Protein AF-A0AAD6UYL6-F1 (afdb_monomer)

Sequence (173 aa):
MVNTNGANGHDNGTKPPDDILRKTLWEFARREYSAEMPRTLTNLNKKFEVPMVKRPPPLAVATAHVANKVTEDLTRRHGPLTIQKQLERQENPVLLPRDMVRALQTAIDPEGAATRFPGCKRPVKVRGQLTAKGIMEEVHCDGHEKLGRKALRMGLAGIDIYSFRDHPGKVYT

Organism: NCBI:txid153505

pLDDT: mean 75.65, std 17.55, range [41.56, 96.56]

Mean predicted aligned error: 14.61 Å

Foldseek 3Di:
DDPPPPDPPDDPDDDDPLVVVLVVLLVVQLVPPPDPDPPVNVVNCVVSVRAHQVDFPDLVVVLVLLLVLCVVPPQLQQQLVNSQVVQSPDPNRGRHDSVSSNVSSCVNCVVSVVCNPVPDDHPDPPDDDDDDPDPPDDDPPPPDDDDDDASDPPDPDGDDDDDDDDDDDDDDD

Secondary structure (DSSP, 8-state):
---TT---SS---SPPPHHHHHHHHHHHHHTT--S---HHHHHHHHHTT--BTTBPPPHHHHHHHHHHHHHH-TT----HHHHHHHHHHSSS-----HHHHHHHHHHH-HHHHHHTSTTPPPPP--PPP---SSTT-----SSS---SS-SSEETTEE---------------

Radius of gyration: 27.54 Å; Cα contacts (8 Å, |Δi|>4): 103; chains: 1; bounding box: 43×54×93 Å

Solvent-accessible surface area (backbone atoms only — not comparable to full-atom values): 11535 Å² total; per-residue (Å²): 136,79,79,85,80,75,70,68,96,62,90,81,70,79,84,71,58,70,68,62,48,42,52,52,51,49,53,46,55,72,67,66,73,80,61,92,72,53,75,66,56,57,51,50,35,61,77,62,68,46,71,34,54,94,56,50,70,59,66,70,60,50,46,52,57,51,48,54,56,54,65,71,38,83,79,47,75,71,48,42,68,53,50,44,55,52,37,55,67,42,96,77,51,51,43,59,44,57,67,58,43,40,54,50,46,44,72,76,40,59,62,39,57,56,62,64,38,93,86,50,80,67,80,79,78,82,74,74,83,87,77,77,95,48,100,81,64,86,76,80,89,53,100,62,92,84,83,70,102,54,91,42,71,67,78,95,50,65,60,88,72,85,82,84,75,91,73,83,69,88,80,83,127

Structure (mmCIF, N/CA/C/O backbone):
data_AF-A0AAD6UYL6-F1
#
_entry.id   AF-A0AAD6UYL6-F1
#
loop_
_atom_site.group_PDB
_atom_site.id
_atom_site.type_symbol
_atom_site.label_atom_id
_atom_site.label_alt_id
_atom_site.label_comp_id
_atom_site.label_asym_id
_atom_site.label_entity_id
_atom_site.label_seq_id
_atom_site.pdbx_PDB_ins_code
_atom_site.Cartn_x
_atom_site.Cartn_y
_atom_site.Cartn_z
_atom_site.occupancy
_atom_site.B_iso_or_equiv
_atom_site.auth_seq_id
_atom_site.auth_comp_id
_atom_site.auth_asym_id
_atom_site.auth_atom_id
_atom_site.pdbx_PDB_model_num
ATOM 1 N N . MET A 1 1 ? -5.234 -11.237 44.836 1.00 46.50 1 MET A N 1
ATOM 2 C CA . MET A 1 1 ? -6.494 -10.480 45.011 1.00 46.50 1 MET A CA 1
ATOM 3 C C . MET A 1 1 ? -7.112 -10.272 43.639 1.00 46.50 1 MET A C 1
ATOM 5 O O . MET A 1 1 ? -6.421 -9.783 42.757 1.00 46.50 1 MET A O 1
ATOM 9 N N . VAL A 1 2 ? -8.354 -10.716 43.436 1.00 48.97 2 VAL A N 1
ATOM 10 C CA . VAL A 1 2 ? -9.093 -10.551 42.172 1.00 48.97 2 VAL A CA 1
ATOM 11 C C . VAL A 1 2 ? -9.878 -9.243 42.263 1.00 48.97 2 VAL A C 1
ATOM 13 O O . VAL A 1 2 ? -10.531 -9.002 43.272 1.00 48.97 2 VAL A O 1
ATOM 16 N N . ASN A 1 3 ? -9.784 -8.383 41.249 1.00 44.84 3 ASN A N 1
ATOM 17 C CA . ASN A 1 3 ? -10.514 -7.116 41.199 1.00 44.84 3 ASN A CA 1
ATOM 18 C C . ASN A 1 3 ? -12.018 -7.381 40.996 1.00 44.84 3 ASN A C 1
ATOM 20 O O . ASN A 1 3 ? -12.473 -7.572 39.870 1.00 44.84 3 ASN A O 1
ATOM 24 N N . THR A 1 4 ? -12.776 -7.421 42.090 1.00 58.25 4 THR A N 1
ATOM 25 C CA . THR A 1 4 ? -14.219 -7.717 42.110 1.00 58.25 4 THR A CA 1
ATOM 26 C C . THR A 1 4 ? -15.088 -6.580 41.578 1.00 58.25 4 THR A C 1
ATOM 28 O O . THR A 1 4 ? -16.228 -6.824 41.199 1.00 58.25 4 THR A O 1
ATOM 31 N N . ASN A 1 5 ? -14.564 -5.355 41.501 1.00 57.28 5 ASN A N 1
ATOM 32 C CA . ASN A 1 5 ? -15.343 -4.181 41.097 1.00 57.28 5 ASN A CA 1
ATOM 33 C C . ASN A 1 5 ? -15.302 -3.921 39.585 1.00 57.28 5 ASN A C 1
ATOM 35 O O . ASN A 1 5 ? -15.974 -3.014 39.105 1.00 57.28 5 ASN A O 1
ATOM 39 N N . GLY A 1 6 ? -14.480 -4.659 38.829 1.00 52.72 6 GLY A N 1
ATOM 40 C CA . GLY A 1 6 ? -14.301 -4.443 37.387 1.00 52.72 6 GLY A CA 1
ATOM 41 C C . GLY A 1 6 ? -13.698 -3.079 37.015 1.00 52.72 6 GLY A C 1
ATOM 42 O O . GLY A 1 6 ? -13.557 -2.772 35.834 1.00 52.72 6 GLY A O 1
ATOM 43 N N . ALA A 1 7 ? -13.322 -2.264 38.002 1.00 50.38 7 ALA A N 1
ATOM 44 C CA . ALA A 1 7 ? -12.725 -0.957 37.801 1.00 50.38 7 ALA A CA 1
ATOM 45 C C . ALA A 1 7 ? -11.216 -1.128 37.604 1.00 50.38 7 ALA A C 1
ATOM 47 O O . ALA A 1 7 ? -10.472 -1.343 38.562 1.00 50.38 7 ALA A O 1
ATOM 48 N N . ASN A 1 8 ? -10.748 -1.068 36.357 1.00 57.72 8 ASN A N 1
ATOM 49 C CA . ASN A 1 8 ? -9.331 -0.818 36.103 1.00 57.72 8 ASN A CA 1
ATOM 50 C C . ASN A 1 8 ? -9.003 0.541 36.740 1.00 57.72 8 ASN A C 1
ATOM 52 O O . ASN A 1 8 ? -9.711 1.504 36.474 1.00 57.72 8 ASN A O 1
ATOM 56 N N . GLY A 1 9 ? -7.994 0.604 37.613 1.00 54.41 9 GLY A N 1
ATOM 57 C CA . GLY A 1 9 ? -7.721 1.726 38.530 1.00 54.41 9 GLY A CA 1
ATOM 58 C C . GLY A 1 9 ? -7.308 3.065 37.901 1.00 54.41 9 GLY A C 1
ATOM 59 O O . GLY A 1 9 ? -6.636 3.854 38.557 1.00 54.41 9 GLY A O 1
ATOM 60 N N . HIS A 1 10 ? -7.689 3.329 36.654 1.00 59.47 10 HIS A N 1
ATOM 61 C CA . HIS A 1 10 ? -7.508 4.605 35.981 1.00 59.47 10 HIS A CA 1
ATOM 62 C C . HIS A 1 10 ? -8.865 5.121 35.503 1.00 59.47 10 HIS A C 1
ATOM 64 O O . HIS A 1 10 ? -9.541 4.466 34.706 1.00 59.47 10 HIS A O 1
ATOM 70 N N . ASP A 1 11 ? -9.248 6.301 35.989 1.00 69.50 11 ASP A N 1
ATOM 71 C CA . ASP A 1 11 ? -10.327 7.072 35.386 1.00 69.50 11 ASP A CA 1
ATOM 72 C C . ASP A 1 11 ? -9.845 7.566 34.016 1.00 69.50 11 ASP A C 1
ATOM 74 O O . ASP A 1 11 ? -8.985 8.440 33.914 1.00 69.50 11 ASP A O 1
ATOM 78 N N . ASN A 1 12 ? -10.357 6.942 32.955 1.00 70.94 12 ASN A N 1
ATOM 79 C CA . ASN A 1 12 ? -10.035 7.304 31.575 1.00 70.94 12 ASN A CA 1
ATOM 80 C C . ASN A 1 12 ? -10.920 8.454 31.056 1.00 70.94 12 ASN A C 1
ATOM 82 O O . ASN A 1 12 ? -10.914 8.736 29.856 1.00 70.94 12 ASN A O 1
ATOM 86 N N . GLY A 1 13 ? -11.683 9.104 31.941 1.00 82.50 13 GLY A N 1
ATOM 87 C CA . GLY A 1 13 ? -12.568 10.211 31.617 1.00 82.50 13 GLY A CA 1
ATOM 88 C C . GLY A 1 13 ? -13.828 9.793 30.857 1.00 82.50 13 GLY A C 1
ATOM 89 O O . GLY A 1 13 ? -14.202 8.620 30.768 1.00 82.50 13 GLY A O 1
ATOM 90 N N . THR A 1 14 ? -14.514 10.790 30.299 1.00 86.50 14 THR A N 1
ATOM 91 C CA . THR A 1 14 ? -15.787 10.608 29.596 1.00 86.50 14 THR A CA 1
ATOM 92 C C . THR A 1 14 ? -15.573 10.007 28.208 1.00 86.50 14 THR A C 1
ATOM 94 O O . THR A 1 14 ? -14.775 10.508 27.414 1.00 86.50 14 THR A O 1
ATOM 97 N N . LYS A 1 15 ? -16.333 8.955 27.873 1.00 84.31 15 LYS A N 1
ATOM 98 C CA . LYS A 1 15 ? -16.306 8.347 26.537 1.00 84.31 15 LYS A CA 1
ATOM 99 C C . LYS A 1 15 ? -16.695 9.397 25.477 1.00 84.31 15 LYS A C 1
ATOM 101 O O . LYS A 1 15 ? -17.782 9.969 25.585 1.00 84.31 15 LYS A O 1
ATOM 106 N N . PRO A 1 16 ? -15.871 9.626 24.438 1.00 90.62 16 PRO A N 1
ATOM 107 C CA . PRO A 1 16 ? -16.221 10.552 23.368 1.00 90.62 16 PRO A CA 1
ATOM 108 C C . PRO A 1 16 ? -17.419 10.038 22.543 1.00 90.62 16 PRO A C 1
ATOM 110 O O . PRO A 1 16 ? -17.688 8.830 22.532 1.00 90.62 16 PRO A O 1
ATOM 113 N N . PRO A 1 17 ? -18.115 10.930 21.812 1.00 94.69 17 PRO A N 1
ATOM 114 C CA . PRO A 1 17 ? -19.141 10.555 20.841 1.00 94.69 17 PRO A CA 1
ATOM 115 C C . PRO A 1 17 ? -18.635 9.520 19.828 1.00 94.69 17 PRO A C 1
ATOM 117 O O . PRO A 1 17 ? -17.468 9.555 19.424 1.00 94.69 17 PRO A O 1
ATOM 120 N N . ASP A 1 18 ? -19.523 8.624 19.387 1.00 92.25 18 ASP A N 1
ATOM 121 C CA . ASP A 1 18 ? -19.175 7.498 18.509 1.00 92.25 18 ASP A CA 1
ATOM 122 C C . ASP A 1 18 ? -18.557 7.966 17.166 1.00 92.25 18 ASP A C 1
ATOM 124 O O . ASP A 1 18 ? -17.659 7.298 16.656 1.00 92.25 18 ASP A O 1
ATOM 128 N N . ASP A 1 19 ? -18.923 9.144 16.643 1.00 91.81 19 ASP A N 1
ATOM 129 C CA . ASP A 1 19 ? -18.343 9.709 15.409 1.00 91.81 19 ASP A CA 1
ATOM 130 C C . ASP A 1 19 ? -16.870 10.117 15.569 1.00 91.81 19 ASP A C 1
ATOM 132 O O . ASP A 1 19 ? -16.019 9.813 14.726 1.00 91.81 19 ASP A O 1
ATOM 136 N N . ILE A 1 20 ? -16.547 10.770 16.689 1.00 92.88 20 ILE A N 1
ATOM 137 C CA . ILE A 1 20 ? -15.176 11.176 17.029 1.00 92.88 20 ILE A CA 1
ATOM 138 C C . ILE A 1 20 ? -14.337 9.929 17.313 1.00 92.88 20 ILE A C 1
ATOM 140 O O . ILE A 1 20 ? -13.195 9.813 16.858 1.00 92.88 20 ILE A O 1
ATOM 144 N N . LEU A 1 21 ? -14.920 8.955 18.016 1.00 90.12 21 LEU A N 1
ATOM 145 C CA . LEU A 1 21 ? -14.267 7.685 18.303 1.00 90.12 21 LEU A CA 1
ATOM 146 C C . LEU A 1 21 ? -13.966 6.903 17.018 1.00 90.12 21 LEU A C 1
ATOM 148 O O . LEU A 1 21 ? -12.859 6.401 16.845 1.00 90.12 21 LEU A O 1
ATOM 152 N N . ARG A 1 22 ? -14.913 6.844 16.078 1.00 90.56 22 ARG A N 1
ATOM 153 C CA . ARG A 1 22 ? -14.696 6.221 14.769 1.00 90.56 22 ARG A CA 1
ATOM 154 C C . ARG A 1 22 ? -13.540 6.897 14.037 1.00 90.56 22 ARG A C 1
ATOM 156 O O . ARG A 1 22 ? -12.616 6.209 13.614 1.00 90.56 22 ARG A O 1
ATOM 163 N N . LYS A 1 23 ? -13.547 8.227 13.926 1.00 89.62 23 LYS A N 1
ATOM 164 C CA . LYS A 1 23 ? -12.489 8.966 13.220 1.00 89.62 23 LYS A CA 1
ATOM 165 C C . LYS A 1 23 ? -11.107 8.734 13.837 1.00 89.62 23 LYS A C 1
ATOM 167 O O . LYS A 1 23 ? -10.153 8.452 13.116 1.00 89.62 23 LYS A O 1
ATOM 172 N N . THR A 1 24 ? -11.008 8.788 15.163 1.00 89.25 24 THR A N 1
ATOM 173 C CA . THR A 1 24 ? -9.739 8.550 15.867 1.00 89.25 24 THR A CA 1
ATOM 174 C C . THR A 1 24 ? -9.243 7.116 15.677 1.00 89.25 24 THR A C 1
ATOM 176 O O . THR A 1 24 ? -8.068 6.927 15.374 1.00 89.25 24 THR A O 1
ATOM 179 N N . LEU A 1 25 ? -10.116 6.103 15.755 1.00 88.06 25 LEU A N 1
ATOM 180 C CA . LEU A 1 25 ? -9.745 4.706 15.483 1.00 88.06 25 LEU A CA 1
ATOM 181 C C . LEU A 1 25 ? -9.230 4.501 14.052 1.00 88.06 25 LEU A C 1
ATOM 183 O O . LEU A 1 25 ? -8.263 3.767 13.849 1.00 88.06 25 LEU A O 1
ATOM 187 N N . TRP A 1 26 ? -9.833 5.173 13.070 1.00 86.06 26 TRP A N 1
ATOM 188 C CA . TRP A 1 26 ? -9.358 5.163 11.685 1.00 86.06 26 TRP A CA 1
ATOM 189 C C . TRP A 1 26 ? -7.968 5.799 11.543 1.00 86.06 26 TRP A C 1
ATOM 191 O O . TRP A 1 26 ? -7.096 5.245 10.871 1.00 86.06 26 TRP A O 1
ATOM 201 N N . GLU A 1 27 ? -7.719 6.924 12.216 1.00 84.56 27 GLU A N 1
ATOM 202 C CA . GLU A 1 27 ? -6.393 7.554 12.243 1.00 84.56 27 GLU A CA 1
ATOM 203 C C . GLU A 1 27 ? -5.343 6.668 12.931 1.00 84.56 27 GLU A C 1
ATOM 205 O O . GLU A 1 27 ? -4.214 6.558 12.444 1.00 84.56 27 GLU A O 1
ATOM 210 N N . PHE A 1 28 ? -5.713 5.984 14.018 1.00 84.56 28 PHE A N 1
ATOM 211 C CA . PHE A 1 28 ? -4.846 5.021 14.700 1.00 84.56 28 PHE A CA 1
ATOM 212 C C . PHE A 1 28 ? -4.508 3.818 13.820 1.00 84.56 28 PHE A C 1
ATOM 214 O O . PHE A 1 28 ? -3.338 3.435 13.744 1.00 84.56 28 PHE A O 1
ATOM 221 N N . ALA A 1 29 ? -5.499 3.255 13.121 1.00 80.44 29 ALA A N 1
ATOM 222 C CA . ALA A 1 29 ? -5.293 2.145 12.193 1.00 80.44 29 ALA A CA 1
ATOM 223 C C . ALA A 1 29 ? -4.309 2.514 11.070 1.00 80.44 29 ALA A C 1
ATOM 225 O O . ALA A 1 29 ? -3.491 1.689 10.668 1.00 80.44 29 ALA A O 1
ATOM 226 N N . ARG A 1 30 ? -4.331 3.775 10.617 1.00 75.31 30 ARG A N 1
ATOM 227 C CA . ARG A 1 30 ? -3.414 4.295 9.594 1.00 75.31 30 ARG A CA 1
ATOM 228 C C . ARG A 1 30 ? -1.972 4.461 10.082 1.00 75.31 30 ARG A C 1
ATOM 230 O O . ARG A 1 30 ? -1.051 4.375 9.278 1.00 75.31 30 ARG A O 1
ATOM 237 N N . ARG A 1 31 ? -1.757 4.731 11.373 1.00 75.25 31 ARG A N 1
ATOM 238 C CA . ARG A 1 31 ? -0.422 4.985 11.950 1.00 75.25 31 ARG A CA 1
ATOM 239 C C . ARG A 1 31 ? 0.334 3.715 12.366 1.00 75.25 31 ARG A C 1
ATOM 241 O O . ARG A 1 31 ? 1.358 3.827 13.025 1.00 75.25 31 ARG A O 1
ATOM 248 N N . GLU A 1 32 ? -0.151 2.531 11.980 1.00 63.91 32 GLU A N 1
ATOM 249 C CA . GLU A 1 32 ? 0.490 1.233 12.252 1.00 63.91 32 GLU A CA 1
ATOM 250 C C . GLU A 1 32 ? 0.814 0.983 13.740 1.00 63.91 32 GLU A C 1
ATOM 252 O O . GLU A 1 32 ? 1.827 0.369 14.074 1.00 63.91 32 GLU A O 1
ATOM 257 N N . TYR A 1 33 ? -0.062 1.386 14.668 1.00 61.66 33 TYR A N 1
ATOM 258 C CA . TYR A 1 33 ? 0.063 0.961 16.068 1.00 61.66 33 TYR A CA 1
ATOM 259 C C . TYR A 1 33 ? -0.366 -0.507 16.222 1.00 61.66 33 TYR A C 1
ATOM 261 O O . TYR A 1 33 ? -1.414 -0.830 16.778 1.00 61.66 33 TYR A O 1
ATOM 269 N N . SER A 1 34 ? 0.458 -1.420 15.708 1.00 51.91 34 SER A N 1
ATOM 270 C CA . SER A 1 34 ? 0.337 -2.866 15.899 1.00 51.91 34 SER A CA 1
ATOM 271 C C . SER A 1 34 ? 1.002 -3.284 17.215 1.00 51.91 34 SER A C 1
ATOM 273 O O . SER A 1 34 ? 1.915 -4.107 17.229 1.00 51.91 34 SER A O 1
ATOM 275 N N . ALA A 1 35 ? 0.551 -2.718 18.333 1.00 56.88 35 ALA A N 1
ATOM 276 C CA . ALA A 1 35 ? 0.761 -3.353 19.631 1.00 56.88 35 ALA A CA 1
ATOM 277 C C . ALA A 1 35 ? -0.197 -4.550 19.768 1.00 56.88 35 ALA A C 1
ATOM 279 O O . ALA A 1 35 ? -1.164 -4.670 19.007 1.00 56.88 35 ALA A O 1
ATOM 280 N N . GLU A 1 36 ? 0.051 -5.441 20.730 1.00 61.56 36 GLU A N 1
ATOM 281 C CA . GLU A 1 36 ? -0.917 -6.469 21.120 1.00 61.56 36 GLU A CA 1
ATOM 282 C C . GLU A 1 36 ? -2.255 -5.799 21.455 1.00 61.56 36 GLU A C 1
ATOM 284 O O . GLU A 1 36 ? -2.430 -5.192 22.510 1.00 61.56 36 GLU A O 1
ATOM 289 N N . MET A 1 37 ? -3.194 -5.837 20.504 1.00 65.56 37 MET A N 1
ATOM 290 C CA . MET A 1 37 ? -4.461 -5.147 20.680 1.00 65.56 37 MET A CA 1
ATOM 291 C C . MET A 1 37 ? -5.276 -5.879 21.747 1.00 65.56 37 MET A C 1
ATOM 293 O O . MET A 1 37 ? -5.580 -7.065 21.570 1.00 65.56 37 MET A O 1
ATOM 297 N N . PRO A 1 38 ? -5.697 -5.195 22.823 1.00 75.81 38 PRO A N 1
ATOM 298 C CA . PRO A 1 38 ? -6.581 -5.800 23.800 1.00 75.81 38 PRO A CA 1
ATOM 299 C C . PRO A 1 38 ? -7.900 -6.211 23.127 1.00 75.81 38 PRO A C 1
ATOM 301 O O . PRO A 1 38 ? -8.344 -5.620 22.134 1.00 75.81 38 PRO A O 1
ATOM 304 N N . ARG A 1 39 ? -8.564 -7.236 23.676 1.00 76.25 39 ARG A N 1
ATOM 305 C CA . ARG A 1 39 ? -9.831 -7.777 23.138 1.00 76.25 39 ARG A CA 1
ATOM 306 C C . ARG A 1 39 ? -10.899 -6.690 22.936 1.00 76.25 39 ARG A C 1
ATOM 308 O O . ARG A 1 39 ? -11.672 -6.754 21.983 1.00 76.25 39 ARG A O 1
ATOM 315 N N . THR A 1 40 ? -10.896 -5.668 23.790 1.00 81.25 40 THR A N 1
ATOM 316 C CA . THR A 1 40 ? -11.776 -4.493 23.720 1.00 81.25 40 THR A CA 1
ATOM 317 C C . THR A 1 40 ? -11.599 -3.697 22.427 1.00 81.25 40 THR A C 1
ATOM 319 O O . THR A 1 40 ? -12.589 -3.405 21.759 1.00 81.25 40 THR A O 1
ATOM 322 N N . LEU A 1 41 ? -10.361 -3.422 22.008 1.00 82.31 41 LEU A N 1
ATOM 323 C CA . LEU A 1 41 ? -10.075 -2.683 20.774 1.00 82.31 41 LEU A CA 1
ATOM 324 C C . LEU A 1 41 ? -10.487 -3.478 19.528 1.00 82.31 41 LEU A C 1
ATOM 326 O O . LEU A 1 41 ? -11.041 -2.926 18.582 1.00 82.31 41 LEU A O 1
ATOM 330 N N . THR A 1 42 ? -10.329 -4.804 19.566 1.00 82.44 42 THR A N 1
ATOM 331 C CA . THR A 1 42 ? -10.808 -5.682 18.485 1.00 82.44 42 THR A CA 1
ATOM 332 C C . THR A 1 42 ? -12.331 -5.611 18.320 1.00 82.44 42 THR A C 1
ATOM 334 O O . THR A 1 42 ? -12.827 -5.662 17.193 1.00 82.44 42 THR A O 1
ATOM 337 N N . ASN A 1 43 ?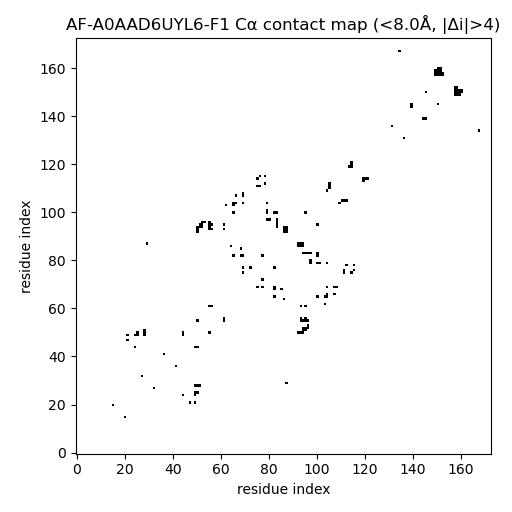 -13.077 -5.488 19.421 1.00 87.75 43 ASN A N 1
ATOM 338 C CA . ASN A 1 43 ? -14.534 -5.348 19.394 1.00 87.75 43 ASN A CA 1
ATOM 339 C C . A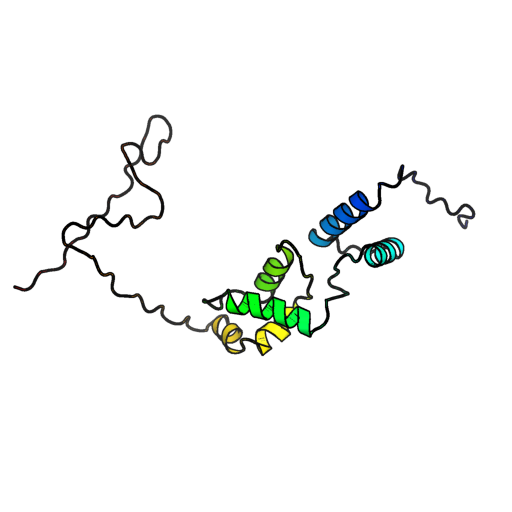SN A 1 43 ? -14.972 -3.961 18.905 1.00 87.75 43 ASN A C 1
ATOM 341 O O . ASN A 1 43 ? -15.917 -3.869 18.125 1.00 87.75 43 ASN A O 1
ATOM 345 N N . LEU A 1 44 ? -14.262 -2.898 19.292 1.00 88.56 44 LEU A N 1
ATOM 346 C CA . LEU A 1 44 ? -14.519 -1.548 18.781 1.00 88.56 44 LEU A CA 1
ATOM 347 C C . LEU A 1 44 ? -14.258 -1.462 17.275 1.00 88.56 44 LEU A C 1
ATOM 349 O O . LEU A 1 44 ? -15.111 -0.979 16.537 1.00 88.56 44 LEU A O 1
ATOM 353 N N . ASN A 1 45 ? -13.150 -2.031 16.797 1.00 87.88 45 ASN A N 1
ATOM 354 C CA . ASN A 1 45 ? -12.844 -2.065 15.367 1.00 87.88 45 ASN A CA 1
ATOM 355 C C . ASN A 1 45 ? -13.887 -2.857 14.569 1.00 87.88 45 ASN A C 1
ATOM 357 O O . ASN A 1 45 ? -14.186 -2.490 13.439 1.00 87.88 45 ASN A O 1
ATOM 361 N N . LYS A 1 46 ? -14.474 -3.918 15.152 1.00 86.81 46 LYS A N 1
ATOM 362 C CA . LYS A 1 46 ? -15.629 -4.613 14.555 1.00 86.81 46 LYS A CA 1
ATOM 363 C C . LYS A 1 46 ? -16.849 -3.700 14.474 1.00 86.81 46 LYS A C 1
ATOM 365 O O . LYS A 1 46 ? -17.453 -3.618 13.416 1.00 86.81 46 LYS A O 1
ATOM 370 N N . LYS A 1 47 ? -17.202 -3.036 15.580 1.00 90.12 47 LYS A N 1
ATOM 371 C CA . LYS A 1 47 ? -18.394 -2.179 15.668 1.00 90.12 47 LYS A CA 1
ATOM 372 C C . LYS A 1 47 ? -18.339 -1.013 14.676 1.00 90.12 47 LYS A C 1
ATOM 374 O O . LYS A 1 47 ? -19.362 -0.656 14.111 1.00 90.12 47 LYS A O 1
ATOM 379 N N . PHE A 1 48 ? -17.161 -0.427 14.487 1.00 89.06 48 PHE A N 1
ATOM 380 C CA . PHE A 1 48 ? -16.960 0.744 13.630 1.00 89.06 48 PHE A CA 1
ATOM 381 C C . PHE A 1 48 ? -16.381 0.413 12.248 1.00 89.06 48 PHE A C 1
ATOM 383 O O . PHE A 1 48 ? -15.941 1.328 11.550 1.00 89.06 48 PHE A O 1
ATOM 390 N N . GLU A 1 49 ? -16.350 -0.875 11.883 1.00 86.50 49 GLU A N 1
ATOM 391 C CA . GLU A 1 49 ? -15.877 -1.370 10.581 1.00 86.50 49 GLU A CA 1
ATOM 392 C C . GLU A 1 49 ? -14.502 -0.806 10.185 1.00 86.50 49 GLU A C 1
ATOM 394 O O . GLU A 1 49 ? -14.241 -0.455 9.035 1.00 86.50 49 GLU A O 1
ATOM 399 N N . VAL A 1 50 ? -13.607 -0.686 11.168 1.00 86.69 50 VAL A N 1
ATOM 400 C CA . VAL A 1 50 ? -12.271 -0.127 10.956 1.00 86.69 50 VAL A CA 1
ATOM 401 C C . VAL A 1 50 ? -11.443 -1.147 10.168 1.00 86.69 50 VAL A C 1
ATOM 403 O O . VAL A 1 50 ? -11.340 -2.304 10.604 1.00 86.69 50 VAL A O 1
ATOM 406 N N . PRO A 1 51 ? -10.840 -0.759 9.029 1.00 82.75 51 PRO A N 1
ATOM 407 C CA . PRO A 1 51 ? -10.029 -1.663 8.233 1.00 82.75 51 PRO A CA 1
ATOM 408 C C . PRO A 1 51 ? -8.830 -2.133 9.053 1.00 82.75 51 PRO A C 1
ATOM 410 O O . PRO A 1 51 ? -8.239 -1.385 9.832 1.00 82.75 51 PRO A O 1
ATOM 413 N N . MET A 1 52 ? -8.462 -3.400 8.887 1.00 84.44 52 MET A N 1
ATOM 414 C CA . MET A 1 52 ? -7.333 -4.006 9.586 1.00 84.44 52 MET A CA 1
ATOM 415 C C . MET A 1 52 ? -6.575 -4.913 8.632 1.00 84.44 52 MET A C 1
ATOM 417 O O . MET A 1 52 ? -7.187 -5.702 7.922 1.00 84.44 52 MET A O 1
ATOM 421 N N . VAL A 1 53 ? -5.243 -4.908 8.708 1.00 84.94 53 VAL A N 1
ATOM 422 C CA . VAL A 1 53 ? -4.391 -5.809 7.908 1.00 84.94 53 VAL A CA 1
ATOM 423 C C . VAL A 1 53 ? -4.765 -7.283 8.124 1.00 84.94 53 VAL A C 1
ATOM 425 O O . VAL A 1 53 ? -4.774 -8.071 7.187 1.00 84.94 53 VAL A O 1
ATOM 428 N N . LYS A 1 54 ? -5.143 -7.660 9.356 1.00 82.25 54 LYS A N 1
ATOM 429 C CA . LYS A 1 54 ? -5.587 -9.026 9.704 1.00 82.25 54 LYS A CA 1
ATOM 430 C C . LYS A 1 54 ? -6.981 -9.385 9.168 1.00 82.25 54 LYS A C 1
ATOM 432 O O . LYS A 1 54 ? -7.390 -10.537 9.280 1.00 82.25 54 LYS A O 1
ATOM 437 N N . ARG A 1 55 ? -7.730 -8.412 8.644 1.00 84.69 55 ARG A N 1
ATOM 438 C CA . ARG A 1 55 ? -9.043 -8.591 8.012 1.00 84.69 55 ARG A CA 1
ATOM 439 C C . ARG A 1 55 ? -9.060 -7.851 6.679 1.00 84.69 55 ARG A C 1
ATOM 441 O O . ARG A 1 55 ? -9.719 -6.815 6.570 1.00 84.69 55 ARG A O 1
ATOM 448 N N . PRO A 1 56 ? -8.302 -8.352 5.693 1.00 86.50 56 PRO A N 1
ATOM 449 C CA . PRO A 1 56 ? -8.323 -7.761 4.372 1.00 86.50 56 PRO A CA 1
ATOM 450 C C . PRO A 1 56 ? -9.734 -7.874 3.771 1.00 86.50 56 PRO A C 1
ATOM 452 O O . PRO A 1 56 ? -10.494 -8.780 4.137 1.00 86.50 56 PRO A O 1
ATOM 455 N N . PRO A 1 57 ? -10.094 -6.973 2.845 1.00 90.31 57 PRO A N 1
ATOM 456 C CA . PRO A 1 57 ? -11.322 -7.095 2.076 1.00 90.31 57 PRO A CA 1
ATOM 457 C C . PRO A 1 57 ? -11.343 -8.397 1.253 1.00 90.31 57 PRO A C 1
ATOM 459 O O . PRO A 1 57 ? -10.304 -9.041 1.065 1.00 90.31 57 PRO A O 1
ATOM 462 N N . PRO A 1 58 ? -12.516 -8.774 0.714 1.00 93.88 58 PRO A N 1
ATOM 463 C CA . PRO A 1 58 ? -12.644 -9.920 -0.178 1.00 93.88 58 PRO A CA 1
ATOM 464 C C . PRO A 1 58 ? -11.642 -9.870 -1.336 1.00 93.88 58 PRO A C 1
ATOM 466 O O . PRO A 1 58 ? -11.348 -8.797 -1.869 1.00 93.88 58 PRO A O 1
ATOM 469 N N . LEU A 1 59 ? -11.166 -11.042 -1.766 1.00 93.81 59 LEU A N 1
ATOM 470 C CA . LEU A 1 59 ? -10.104 -11.165 -2.770 1.00 93.81 59 LEU A CA 1
ATOM 471 C C . LEU A 1 59 ? -10.415 -10.394 -4.060 1.00 93.81 59 LEU A C 1
ATOM 473 O O . LEU A 1 59 ? -9.533 -9.731 -4.595 1.00 93.81 59 LEU A O 1
ATOM 477 N N . ALA A 1 60 ? -11.661 -10.434 -4.536 1.00 95.19 60 ALA A N 1
ATOM 478 C CA . ALA A 1 60 ? -12.078 -9.713 -5.738 1.00 95.19 60 ALA A CA 1
ATOM 479 C C . ALA A 1 60 ? -11.875 -8.192 -5.604 1.00 95.19 60 ALA A C 1
ATOM 481 O O . ALA A 1 60 ? -11.323 -7.553 -6.497 1.00 95.19 60 ALA A O 1
ATOM 482 N N . VAL A 1 61 ? -12.246 -7.630 -4.450 1.00 94.50 61 VAL A N 1
ATOM 483 C CA . VAL A 1 61 ? -12.090 -6.201 -4.145 1.00 94.50 61 VAL A CA 1
ATOM 484 C C . VAL A 1 61 ? -10.608 -5.850 -4.019 1.00 94.50 61 VAL A C 1
ATOM 486 O O . VAL A 1 61 ? -10.141 -4.901 -4.645 1.00 94.50 61 VAL A O 1
ATOM 489 N N . ALA A 1 62 ? -9.836 -6.657 -3.282 1.00 94.62 62 ALA A N 1
ATOM 490 C CA . ALA A 1 62 ? -8.389 -6.475 -3.156 1.00 94.62 62 ALA A CA 1
ATOM 491 C C . ALA A 1 62 ? -7.682 -6.505 -4.524 1.00 94.62 62 ALA A C 1
ATOM 493 O O . ALA A 1 62 ? -6.827 -5.665 -4.801 1.00 94.62 62 ALA A O 1
ATOM 494 N N . THR A 1 63 ? -8.077 -7.439 -5.393 1.00 96.56 63 THR A N 1
ATOM 495 C CA . THR A 1 63 ? -7.526 -7.593 -6.746 1.00 96.56 63 THR A CA 1
ATOM 496 C C . THR A 1 63 ? -7.803 -6.359 -7.589 1.00 96.56 63 THR A C 1
ATOM 498 O O . THR A 1 63 ? -6.879 -5.851 -8.215 1.00 96.56 63 THR A O 1
ATOM 501 N N . ALA A 1 64 ? -9.029 -5.828 -7.558 1.00 96.12 64 ALA A N 1
ATOM 502 C CA . ALA A 1 64 ? -9.384 -4.616 -8.293 1.00 96.12 64 ALA A CA 1
ATOM 503 C C . ALA A 1 64 ? -8.535 -3.409 -7.856 1.00 96.12 64 ALA A C 1
ATOM 505 O O . ALA A 1 64 ? -7.981 -2.700 -8.696 1.00 96.12 64 ALA A O 1
ATOM 506 N N . HIS A 1 65 ? -8.360 -3.205 -6.547 1.00 95.50 65 HIS A N 1
ATOM 507 C CA . HIS A 1 65 ? -7.534 -2.109 -6.032 1.00 95.50 65 HIS A CA 1
ATOM 508 C C . HIS A 1 65 ? -6.058 -2.238 -6.427 1.00 95.50 65 HIS A C 1
ATOM 510 O O . HIS A 1 65 ? -5.444 -1.251 -6.841 1.00 95.50 65 HIS A O 1
ATOM 516 N N . VAL A 1 66 ? -5.488 -3.443 -6.323 1.00 95.81 66 VAL A N 1
ATOM 517 C CA . VAL A 1 66 ? -4.097 -3.695 -6.726 1.00 95.81 66 VAL A CA 1
ATOM 518 C C . VAL A 1 66 ? -3.936 -3.542 -8.238 1.00 95.81 66 VAL A C 1
ATOM 520 O O . VAL A 1 66 ? -2.990 -2.887 -8.666 1.00 95.81 66 VAL A O 1
ATOM 523 N N . ALA A 1 67 ? -4.863 -4.072 -9.041 1.00 95.88 67 ALA A N 1
ATOM 524 C CA . ALA A 1 67 ? -4.838 -3.957 -10.497 1.00 95.88 67 ALA A CA 1
ATOM 525 C C . ALA A 1 67 ? -4.826 -2.494 -10.941 1.00 95.88 67 ALA A C 1
ATOM 527 O O . ALA A 1 67 ? -3.936 -2.108 -11.691 1.00 95.88 67 ALA A O 1
ATOM 528 N N . ASN A 1 68 ? -5.711 -1.661 -10.384 1.00 95.75 68 ASN A N 1
ATOM 529 C CA . ASN A 1 68 ? -5.742 -0.228 -10.681 1.00 95.75 68 ASN A CA 1
ATOM 530 C C . ASN A 1 68 ? -4.377 0.434 -10.432 1.00 95.75 68 ASN A C 1
ATOM 532 O O . ASN A 1 68 ? -3.878 1.166 -11.283 1.00 95.75 68 ASN A O 1
ATOM 536 N N . LYS A 1 69 ? -3.726 0.126 -9.303 1.00 95.19 69 LYS A N 1
ATOM 537 C CA . LYS A 1 69 ? -2.407 0.690 -8.971 1.00 95.19 69 LYS A CA 1
ATOM 538 C C . LYS A 1 69 ? -1.270 0.155 -9.833 1.00 95.19 69 LYS A C 1
ATOM 540 O O . LYS A 1 69 ? -0.336 0.896 -10.125 1.00 95.19 69 LYS A O 1
ATOM 545 N N . VAL A 1 70 ? -1.338 -1.107 -10.244 1.00 94.12 70 VAL A N 1
ATOM 546 C CA . VAL A 1 70 ? -0.375 -1.686 -11.188 1.00 94.12 70 VAL A CA 1
ATOM 547 C C . VAL A 1 70 ? -0.526 -1.038 -12.565 1.00 94.12 70 VAL A C 1
ATOM 549 O O . VAL A 1 70 ? 0.479 -0.693 -13.177 1.00 94.12 70 VAL A O 1
ATOM 552 N N . THR A 1 71 ? -1.756 -0.808 -13.030 1.00 93.00 71 THR A N 1
ATOM 553 C CA . THR A 1 71 ? -2.030 -0.154 -14.318 1.00 93.00 71 THR A CA 1
ATOM 554 C C . THR A 1 71 ? -1.623 1.322 -14.328 1.00 93.00 71 THR A C 1
ATOM 556 O O . THR A 1 71 ? -1.104 1.801 -15.333 1.00 93.00 71 THR A O 1
ATOM 559 N N . GLU A 1 72 ? -1.803 2.041 -13.214 1.00 93.06 72 GLU A N 1
ATOM 560 C CA . GLU A 1 72 ? -1.311 3.419 -13.053 1.00 93.06 72 GLU A CA 1
ATOM 561 C C . GLU A 1 72 ? 0.226 3.514 -13.154 1.00 93.06 72 GLU A C 1
ATOM 563 O O . GLU A 1 72 ? 0.765 4.529 -13.602 1.00 93.06 72 GLU A O 1
ATOM 568 N N . ASP A 1 73 ? 0.956 2.461 -12.773 1.00 90.69 73 ASP A N 1
ATOM 569 C CA . ASP A 1 73 ? 2.414 2.409 -12.881 1.00 90.69 73 ASP A CA 1
ATOM 570 C C . ASP A 1 73 ? 2.876 2.000 -14.284 1.00 90.69 73 ASP A C 1
ATOM 572 O O . ASP A 1 73 ? 3.410 0.912 -14.518 1.00 90.69 73 ASP A O 1
ATOM 576 N N . LEU A 1 74 ? 2.769 2.948 -15.216 1.00 86.62 74 LEU A N 1
ATOM 577 C CA . LEU A 1 74 ? 3.238 2.806 -16.601 1.00 86.62 74 LEU A CA 1
ATOM 578 C C . LEU A 1 74 ? 4.706 2.360 -16.708 1.00 86.62 74 LEU A C 1
ATOM 580 O O . LEU A 1 74 ? 5.124 1.790 -17.714 1.00 86.62 74 LEU A O 1
ATOM 584 N N . THR A 1 75 ? 5.517 2.642 -15.685 1.00 85.38 75 THR A N 1
ATOM 585 C CA . THR A 1 75 ? 6.952 2.334 -15.680 1.00 85.38 75 THR A CA 1
ATOM 586 C C . THR A 1 75 ? 7.309 1.025 -14.978 1.00 85.38 75 THR A C 1
ATOM 588 O O . THR A 1 75 ? 8.492 0.669 -14.961 1.00 85.38 75 THR A O 1
ATOM 591 N N . ARG A 1 76 ? 6.324 0.328 -14.393 1.00 87.81 76 ARG A N 1
ATOM 592 C CA . ARG A 1 76 ? 6.464 -0.921 -13.618 1.00 87.81 76 ARG A CA 1
ATOM 593 C C . ARG A 1 76 ? 7.491 -0.842 -12.471 1.00 87.81 76 ARG A C 1
ATOM 595 O O . ARG A 1 76 ? 8.093 -1.842 -12.062 1.00 87.81 76 ARG A O 1
ATOM 602 N N . ARG A 1 77 ? 7.728 0.355 -11.925 1.00 86.81 77 ARG A N 1
ATOM 603 C CA . ARG A 1 77 ? 8.731 0.623 -10.874 1.00 86.81 77 ARG A CA 1
ATOM 604 C C . ARG A 1 77 ? 8.247 0.317 -9.458 1.00 86.81 77 ARG A C 1
ATOM 606 O O . ARG A 1 77 ? 9.078 0.119 -8.571 1.00 86.81 77 ARG A O 1
ATOM 613 N N . HIS A 1 78 ? 6.946 0.306 -9.215 1.00 92.25 78 HIS A N 1
ATOM 614 C CA . HIS A 1 78 ? 6.342 0.183 -7.896 1.00 92.25 78 HIS A CA 1
ATOM 615 C C . HIS A 1 78 ? 6.315 -1.271 -7.434 1.00 92.25 78 HIS A C 1
ATOM 617 O O . HIS A 1 78 ? 5.526 -2.090 -7.900 1.00 92.25 78 HIS A O 1
ATOM 623 N N . GLY A 1 79 ? 7.184 -1.599 -6.478 1.00 92.06 79 GLY A N 1
ATOM 624 C CA . GLY A 1 79 ? 7.162 -2.903 -5.821 1.00 92.06 79 GLY A CA 1
ATOM 625 C C . GLY A 1 79 ? 5.961 -3.076 -4.878 1.00 92.06 79 GLY A C 1
ATOM 626 O O . GLY A 1 79 ? 5.246 -2.108 -4.601 1.00 92.06 79 GLY A O 1
ATOM 627 N N . PRO A 1 80 ? 5.789 -4.277 -4.295 1.00 94.50 80 PRO A N 1
ATOM 628 C CA . PRO A 1 80 ? 4.635 -4.594 -3.451 1.00 94.50 80 PRO A CA 1
ATOM 629 C C . PRO A 1 80 ? 4.456 -3.628 -2.275 1.00 94.50 80 PRO A C 1
ATOM 631 O O . PRO A 1 80 ? 3.349 -3.191 -1.987 1.00 94.50 80 PRO A O 1
ATOM 634 N N . LEU A 1 81 ? 5.560 -3.235 -1.628 1.00 93.56 81 LEU A N 1
ATOM 635 C CA . LEU A 1 81 ? 5.535 -2.294 -0.504 1.00 93.56 81 LEU A CA 1
ATOM 636 C C . LEU A 1 81 ? 5.095 -0.887 -0.933 1.00 93.56 81 LEU A C 1
ATOM 638 O O . LEU A 1 81 ? 4.423 -0.186 -0.183 1.00 93.56 81 LEU A O 1
ATOM 642 N N . THR A 1 82 ? 5.488 -0.455 -2.132 1.00 94.31 82 THR A N 1
ATOM 643 C CA . THR A 1 82 ? 5.110 0.858 -2.664 1.00 94.31 82 THR A CA 1
ATOM 644 C C . THR A 1 82 ? 3.622 0.896 -2.979 1.00 94.31 82 THR A C 1
ATOM 646 O O . THR A 1 82 ? 2.954 1.842 -2.574 1.00 94.31 82 THR A O 1
ATOM 649 N N . ILE A 1 83 ? 3.103 -0.151 -3.628 1.00 94.62 83 ILE A N 1
ATOM 650 C CA . ILE A 1 83 ? 1.673 -0.285 -3.934 1.00 94.62 83 ILE A CA 1
ATOM 651 C C . ILE A 1 83 ? 0.855 -0.342 -2.643 1.00 94.62 83 ILE A C 1
ATOM 653 O O . ILE A 1 83 ? -0.124 0.386 -2.513 1.00 94.62 83 ILE A O 1
ATOM 657 N N . GLN A 1 84 ? 1.293 -1.125 -1.653 1.00 94.38 84 GLN A N 1
ATO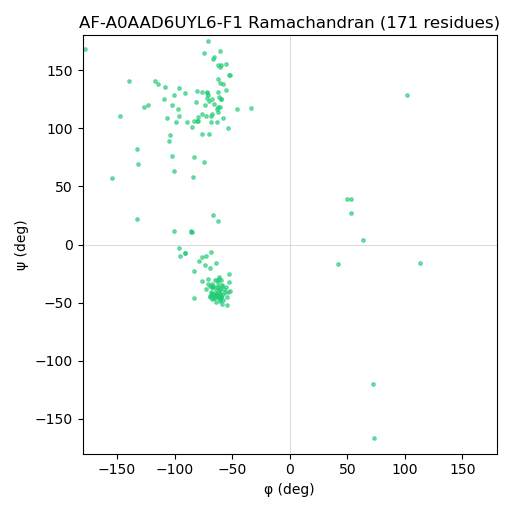M 658 C CA . GLN A 1 84 ? 0.653 -1.183 -0.338 1.00 94.38 84 GLN A CA 1
ATOM 659 C C . GLN A 1 84 ? 0.542 0.217 0.296 1.00 94.38 84 GLN A C 1
ATOM 661 O O . GLN A 1 84 ? -0.552 0.663 0.629 1.00 94.38 84 GLN A O 1
ATOM 666 N N . LYS A 1 85 ? 1.653 0.963 0.362 1.00 91.88 85 LYS A N 1
ATOM 667 C CA . LYS A 1 85 ? 1.660 2.332 0.907 1.00 91.88 85 LYS A CA 1
ATOM 668 C C . LYS A 1 85 ? 0.807 3.310 0.101 1.00 91.88 85 LYS A C 1
ATOM 670 O O . LYS A 1 85 ? 0.313 4.286 0.658 1.00 91.88 85 LYS A O 1
ATOM 675 N N . GLN A 1 86 ? 0.666 3.107 -1.208 1.00 93.25 86 GLN A N 1
ATOM 676 C CA . GLN A 1 86 ? -0.223 3.921 -2.036 1.00 93.25 86 GLN A CA 1
ATOM 677 C C . GLN A 1 86 ? -1.689 3.649 -1.693 1.00 93.25 86 GLN A C 1
ATOM 679 O O . GLN A 1 86 ? -2.435 4.609 -1.522 1.00 93.25 86 GLN A O 1
ATOM 684 N N . LEU A 1 87 ? -2.079 2.381 -1.526 1.00 92.25 87 LEU A N 1
ATOM 685 C CA . LEU A 1 87 ? -3.433 1.984 -1.116 1.00 92.25 87 LEU A CA 1
ATOM 686 C C . LEU A 1 87 ? -3.796 2.502 0.285 1.00 92.25 87 LEU A C 1
ATOM 688 O O . LEU A 1 87 ? -4.914 2.954 0.505 1.00 92.25 87 LEU A O 1
ATOM 692 N N . GLU A 1 88 ? -2.838 2.529 1.211 1.00 90.00 88 GLU A N 1
ATOM 693 C CA . GLU A 1 88 ? -3.010 3.081 2.567 1.00 90.00 88 GLU A CA 1
ATOM 694 C C . GLU A 1 88 ? -3.179 4.613 2.599 1.00 90.00 88 GLU A C 1
ATOM 696 O O . GLU A 1 88 ? -3.654 5.175 3.588 1.00 90.00 88 GLU A O 1
ATOM 701 N N . ARG A 1 89 ? -2.752 5.318 1.544 1.00 87.25 89 ARG A N 1
ATOM 702 C CA . ARG A 1 89 ? -2.797 6.789 1.462 1.00 87.25 89 ARG A CA 1
ATOM 703 C C . ARG A 1 89 ? -4.032 7.333 0.749 1.00 87.25 89 ARG A C 1
ATOM 705 O O . ARG A 1 89 ? -4.217 8.547 0.777 1.00 87.25 89 ARG A O 1
ATOM 712 N N . GLN A 1 90 ? -4.830 6.479 0.113 1.00 86.44 90 GLN A N 1
ATOM 713 C CA . GLN A 1 90 ? -6.062 6.887 -0.565 1.00 86.44 90 GLN A CA 1
ATOM 714 C C . GLN A 1 90 ? -7.111 7.396 0.434 1.00 86.44 90 GLN A C 1
ATOM 716 O O . GLN A 1 90 ? -7.038 7.100 1.625 1.00 86.44 90 GLN A O 1
ATOM 721 N N . GLU A 1 91 ? -8.100 8.146 -0.064 1.00 80.00 91 GLU A N 1
ATOM 722 C CA . GLU A 1 91 ? -9.233 8.630 0.742 1.00 80.00 91 GLU A CA 1
ATOM 723 C C . GLU A 1 91 ? -9.997 7.477 1.404 1.00 80.00 91 GLU A C 1
ATOM 725 O O . GLU A 1 91 ? -10.349 7.563 2.577 1.00 80.00 91 GLU A O 1
ATOM 730 N N . ASN A 1 92 ? -10.153 6.367 0.674 1.00 83.06 92 ASN A N 1
ATOM 731 C CA . ASN A 1 92 ? -10.640 5.092 1.189 1.00 83.06 92 ASN A CA 1
ATOM 732 C C . ASN A 1 92 ? -9.458 4.121 1.331 1.00 83.06 92 ASN A C 1
ATOM 734 O O . ASN A 1 92 ? -9.137 3.416 0.370 1.00 83.06 92 ASN A O 1
ATOM 738 N N . PRO A 1 93 ? -8.769 4.096 2.487 1.00 84.00 93 PRO A N 1
ATOM 739 C CA . PRO A 1 93 ? -7.581 3.282 2.658 1.00 84.00 93 PRO A CA 1
ATOM 740 C C . PRO A 1 93 ? -7.940 1.800 2.713 1.00 84.00 93 PRO A C 1
ATOM 742 O O . PRO A 1 93 ? -8.771 1.360 3.513 1.00 84.00 93 PRO A O 1
ATOM 745 N N . VAL A 1 94 ? -7.253 1.017 1.888 1.00 88.62 94 VAL A N 1
ATOM 746 C CA . VAL A 1 94 ? -7.386 -0.438 1.872 1.00 88.62 94 VAL A CA 1
ATOM 747 C C . VAL A 1 94 ? -6.141 -1.044 2.498 1.00 88.62 94 VAL A C 1
ATOM 749 O O . VAL A 1 94 ? -5.058 -1.014 1.916 1.00 88.62 94 VAL A O 1
ATOM 752 N N . LEU A 1 95 ? -6.298 -1.602 3.699 1.00 89.75 95 LEU A N 1
ATOM 753 C CA . LEU A 1 95 ? -5.205 -2.259 4.408 1.00 89.75 95 LEU A CA 1
ATOM 754 C C . LEU A 1 95 ? -5.063 -3.699 3.912 1.00 89.75 95 LEU A C 1
ATOM 756 O O . LEU A 1 95 ? -5.876 -4.565 4.240 1.00 8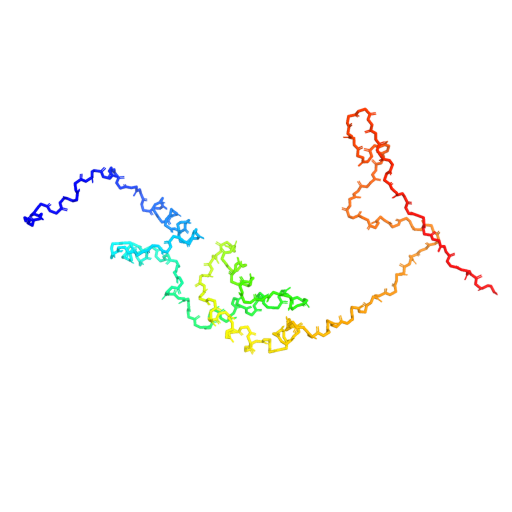9.75 95 LEU A O 1
ATOM 760 N N . LEU A 1 96 ? -4.016 -3.952 3.128 1.00 91.94 96 LEU A N 1
ATOM 761 C CA . LEU A 1 96 ? -3.684 -5.279 2.615 1.00 91.94 96 LEU A CA 1
ATOM 762 C C . LEU A 1 96 ? -2.355 -5.766 3.199 1.00 91.94 96 LEU A C 1
ATOM 764 O O . LEU A 1 96 ? -1.391 -5.001 3.232 1.00 91.94 96 LEU A O 1
ATOM 768 N N . PRO A 1 97 ? -2.252 -7.046 3.598 1.00 92.38 97 PRO A N 1
ATOM 769 C CA . PRO A 1 97 ? -0.967 -7.654 3.909 1.00 92.38 97 PRO A CA 1
ATOM 770 C C . PRO A 1 97 ? -0.019 -7.572 2.711 1.00 92.38 97 PRO A C 1
ATOM 772 O O . PRO A 1 97 ? -0.410 -7.868 1.578 1.00 92.38 97 PRO A O 1
ATOM 775 N N . ARG A 1 98 ? 1.254 -7.258 2.963 1.00 93.62 98 ARG A N 1
ATOM 776 C CA . ARG A 1 98 ? 2.290 -7.186 1.921 1.00 93.62 98 ARG A CA 1
ATOM 777 C C . ARG A 1 98 ? 2.359 -8.451 1.061 1.00 93.62 98 ARG A C 1
ATOM 779 O O . ARG A 1 98 ? 2.536 -8.350 -0.151 1.00 93.62 98 ARG A O 1
ATOM 786 N N . ASP A 1 99 ? 2.215 -9.626 1.670 1.00 94.25 99 ASP A N 1
ATOM 787 C CA . ASP A 1 99 ? 2.285 -10.908 0.958 1.00 94.25 99 ASP A CA 1
ATOM 788 C C . ASP A 1 99 ? 1.106 -11.103 0.001 1.00 94.25 99 ASP A C 1
ATOM 790 O O . ASP A 1 99 ? 1.292 -11.587 -1.115 1.00 94.25 99 ASP A O 1
ATOM 794 N N . MET A 1 100 ? -0.085 -10.635 0.387 1.00 95.00 100 MET A N 1
ATOM 795 C CA . MET A 1 100 ? -1.262 -10.629 -0.482 1.00 95.00 100 MET A CA 1
ATOM 796 C C . MET A 1 100 ? -1.051 -9.689 -1.672 1.00 95.00 100 MET A C 1
ATOM 798 O O . MET A 1 100 ? -1.285 -10.084 -2.812 1.00 95.00 100 MET A O 1
ATOM 802 N N . VAL A 1 101 ? -0.539 -8.476 -1.432 1.00 95.94 101 VAL A N 1
ATOM 803 C CA . VAL A 1 101 ? -0.206 -7.527 -2.510 1.00 95.94 101 VAL A CA 1
ATOM 804 C C . VAL A 1 101 ? 0.843 -8.118 -3.449 1.00 95.94 101 VAL A C 1
ATOM 806 O O . VAL A 1 101 ? 0.703 -8.007 -4.662 1.00 95.94 101 VAL A O 1
ATOM 809 N N . ARG A 1 102 ? 1.875 -8.781 -2.913 1.00 95.25 102 ARG A N 1
ATOM 810 C CA . ARG A 1 102 ? 2.909 -9.445 -3.715 1.00 95.25 102 ARG A CA 1
ATOM 811 C C . ARG A 1 102 ? 2.313 -10.535 -4.606 1.00 95.25 102 ARG A C 1
ATOM 813 O O . ARG A 1 102 ? 2.613 -10.545 -5.794 1.00 95.25 102 ARG A O 1
ATOM 820 N N . ALA A 1 103 ? 1.482 -11.418 -4.051 1.00 95.38 103 ALA A N 1
ATOM 821 C CA . ALA A 1 103 ? 0.850 -12.498 -4.806 1.00 95.38 103 ALA A CA 1
ATOM 822 C C . ALA A 1 103 ? -0.040 -11.958 -5.936 1.00 95.38 103 ALA A C 1
ATOM 824 O O . ALA A 1 103 ? 0.088 -12.386 -7.081 1.00 95.38 103 ALA A O 1
ATOM 825 N N . LEU A 1 104 ? -0.879 -10.962 -5.630 1.00 95.81 104 LEU A N 1
ATOM 826 C CA . LEU A 1 104 ? -1.746 -10.313 -6.614 1.00 95.81 104 LEU A CA 1
ATOM 827 C C . LEU A 1 104 ? -0.940 -9.578 -7.687 1.00 95.81 104 LEU A C 1
ATOM 829 O O . LEU A 1 104 ? -1.217 -9.728 -8.871 1.00 95.81 104 LEU A O 1
ATOM 833 N N . GLN A 1 105 ? 0.091 -8.828 -7.294 1.00 94.81 105 GLN A N 1
ATOM 834 C CA . GLN A 1 105 ? 0.936 -8.109 -8.241 1.00 94.81 105 GLN A CA 1
ATOM 835 C C . GLN A 1 105 ? 1.633 -9.066 -9.213 1.00 94.81 105 GLN A C 1
ATOM 837 O O . GLN A 1 105 ? 1.676 -8.779 -10.402 1.00 94.81 105 GLN A O 1
ATOM 842 N N . THR A 1 106 ? 2.158 -10.196 -8.734 1.00 93.31 106 THR A N 1
ATOM 843 C CA . THR A 1 106 ? 2.783 -11.206 -9.601 1.00 93.31 106 THR A CA 1
ATOM 844 C C . THR A 1 106 ? 1.770 -1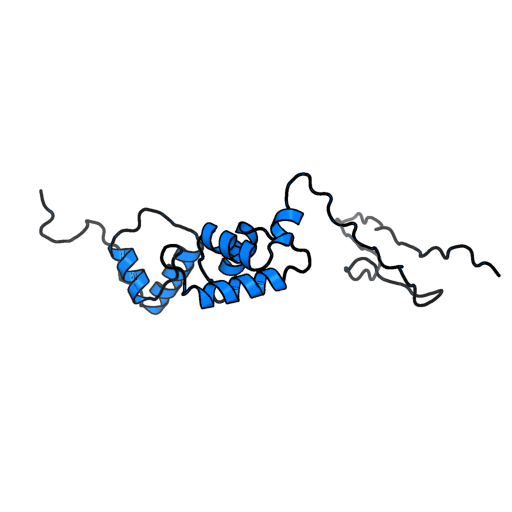1.891 -10.520 1.00 93.31 106 THR A C 1
ATOM 846 O O . THR A 1 106 ? 2.120 -12.210 -11.651 1.00 93.31 106 THR A O 1
ATOM 849 N N . ALA A 1 107 ? 0.529 -12.091 -10.068 1.00 94.38 107 ALA A N 1
ATOM 850 C CA . ALA A 1 107 ? -0.534 -12.649 -10.902 1.00 94.38 107 ALA A CA 1
ATOM 851 C C . ALA A 1 107 ? -0.986 -11.684 -12.015 1.00 94.38 107 ALA A C 1
ATOM 853 O O . ALA A 1 107 ? -1.313 -12.129 -13.110 1.00 94.38 107 ALA A O 1
ATOM 854 N N . ILE A 1 108 ? -1.002 -10.375 -11.737 1.00 94.31 108 ILE A N 1
ATOM 855 C CA . ILE A 1 108 ? -1.447 -9.335 -12.678 1.00 94.31 108 ILE A CA 1
ATOM 856 C C . ILE A 1 108 ? -0.329 -8.936 -13.653 1.00 94.31 108 ILE A C 1
ATOM 858 O O . ILE A 1 108 ? -0.572 -8.813 -14.849 1.00 94.31 108 ILE A O 1
ATOM 862 N N . ASP A 1 109 ? 0.888 -8.720 -13.149 1.00 91.19 109 ASP A N 1
ATOM 863 C CA . ASP A 1 109 ? 2.056 -8.288 -13.925 1.00 91.19 109 ASP A CA 1
ATOM 864 C C . ASP A 1 109 ? 3.280 -9.160 -13.582 1.00 91.19 109 ASP A C 1
ATOM 866 O O . ASP A 1 109 ? 4.125 -8.779 -12.755 1.00 91.19 109 ASP A O 1
ATOM 870 N N . PRO A 1 110 ? 3.392 -10.355 -14.195 1.00 89.56 110 PRO A N 1
ATOM 871 C CA . PRO A 1 110 ? 4.511 -11.259 -13.940 1.00 89.56 110 PRO A CA 1
ATOM 872 C C . PRO A 1 110 ? 5.856 -10.666 -14.398 1.00 89.56 110 PRO A C 1
ATOM 874 O O . PRO A 1 110 ? 6.892 -10.909 -13.773 1.00 89.56 110 PRO A O 1
ATOM 877 N N . GLU A 1 111 ? 5.857 -9.834 -15.443 1.00 87.88 111 GLU A N 1
ATOM 878 C CA . GLU A 1 111 ? 7.066 -9.220 -16.009 1.00 87.88 111 GLU A CA 1
ATOM 879 C C . GLU A 1 111 ? 7.600 -8.052 -15.168 1.00 87.88 111 GLU A C 1
ATOM 881 O O . GLU A 1 111 ? 8.815 -7.813 -15.110 1.00 87.88 111 GLU A O 1
ATOM 886 N N . GLY A 1 112 ? 6.716 -7.312 -14.493 1.00 85.88 112 GLY A N 1
ATOM 887 C CA . GLY A 1 112 ? 7.099 -6.181 -13.649 1.00 85.88 112 GLY A CA 1
ATOM 888 C C . GLY A 1 112 ? 8.053 -6.579 -12.526 1.00 85.88 112 GLY A C 1
ATOM 889 O O . GLY A 1 112 ? 8.989 -5.843 -12.204 1.00 85.88 112 GLY A O 1
ATOM 890 N N . ALA A 1 113 ? 7.884 -7.775 -11.955 1.00 84.62 113 ALA A N 1
ATOM 891 C CA . ALA A 1 113 ? 8.808 -8.306 -10.956 1.00 84.62 113 ALA A CA 1
ATOM 892 C C . ALA A 1 113 ? 10.205 -8.577 -11.541 1.00 84.62 113 ALA A C 1
ATOM 894 O O . ALA A 1 113 ? 11.197 -8.154 -10.943 1.00 84.62 113 ALA A O 1
ATOM 895 N N . ALA A 1 114 ? 10.281 -9.211 -12.716 1.00 84.31 114 ALA A N 1
ATOM 896 C CA . ALA A 1 114 ? 11.545 -9.507 -13.393 1.00 84.31 114 ALA A CA 1
ATOM 897 C C . ALA A 1 114 ? 12.309 -8.225 -13.759 1.00 84.31 114 ALA A C 1
ATOM 899 O O . ALA A 1 114 ? 13.510 -8.120 -13.527 1.00 84.31 114 ALA A O 1
ATOM 900 N N . THR A 1 115 ? 11.597 -7.196 -14.221 1.00 84.50 115 THR A N 1
ATOM 901 C CA . THR A 1 115 ? 12.189 -5.898 -14.593 1.00 84.50 115 THR A CA 1
ATOM 902 C C . THR A 1 115 ? 12.871 -5.192 -13.412 1.00 84.50 115 THR A C 1
ATOM 904 O O . THR A 1 115 ? 13.808 -4.412 -13.594 1.00 84.50 115 THR A O 1
ATOM 907 N N . ARG A 1 116 ? 12.412 -5.458 -12.182 1.00 84.19 116 ARG A N 1
ATOM 908 C CA . ARG A 1 116 ? 12.946 -4.867 -10.945 1.00 84.19 116 ARG A CA 1
ATOM 909 C C . ARG A 1 116 ? 14.068 -5.678 -10.302 1.00 84.19 116 ARG A C 1
ATOM 911 O O . ARG A 1 116 ? 14.642 -5.206 -9.319 1.00 84.19 116 ARG A O 1
ATOM 918 N N . PHE A 1 117 ? 14.363 -6.874 -10.803 1.00 85.00 117 PHE A N 1
ATOM 919 C CA . PHE A 1 117 ? 15.379 -7.733 -10.212 1.00 85.00 117 PHE A CA 1
ATOM 920 C C . PHE A 1 117 ? 16.763 -7.055 -10.275 1.00 85.00 117 PHE A C 1
ATOM 922 O O . PHE A 1 117 ? 17.146 -6.531 -11.329 1.00 85.00 117 PHE A O 1
ATOM 929 N N . PRO A 1 118 ? 17.524 -7.018 -9.163 1.00 80.81 118 PRO A N 1
ATOM 930 C CA . PRO A 1 118 ? 18.858 -6.431 -9.160 1.00 80.81 118 PRO A CA 1
ATOM 931 C C . PRO A 1 118 ? 19.765 -7.231 -10.103 1.00 80.81 118 PRO A C 1
ATOM 933 O O . PRO A 1 118 ? 19.997 -8.415 -9.896 1.00 80.81 118 PRO A O 1
ATOM 936 N N . GLY A 1 119 ? 20.250 -6.587 -11.166 1.00 83.44 119 GLY A N 1
ATOM 937 C CA . GLY A 1 119 ? 21.053 -7.227 -12.217 1.00 83.44 119 GLY A CA 1
ATOM 938 C C . GLY A 1 119 ? 20.361 -7.301 -13.579 1.00 83.44 119 GLY A C 1
ATOM 939 O O . GLY A 1 119 ? 21.037 -7.450 -14.596 1.00 83.44 119 GLY A O 1
ATOM 940 N N . CYS A 1 120 ? 19.041 -7.100 -13.646 1.00 79.75 120 CYS A N 1
ATOM 941 C CA . CYS A 1 120 ? 18.361 -6.943 -14.926 1.00 79.75 120 CYS A CA 1
ATOM 942 C C . CYS A 1 120 ? 18.696 -5.582 -15.550 1.00 79.75 120 CYS A C 1
ATOM 944 O O . CYS A 1 120 ? 18.597 -4.529 -14.910 1.00 79.75 120 CYS A O 1
ATOM 946 N N . LYS A 1 121 ? 19.085 -5.593 -16.831 1.00 75.88 121 LYS A N 1
ATOM 947 C CA . LYS A 1 121 ? 19.250 -4.360 -17.604 1.00 75.88 121 LYS A CA 1
ATOM 948 C C . LYS A 1 121 ? 17.877 -3.719 -17.754 1.00 75.88 121 LYS A C 1
ATOM 950 O O . LYS A 1 121 ? 16.959 -4.325 -18.299 1.00 75.88 121 LYS A O 1
ATOM 955 N N . ARG A 1 122 ? 17.733 -2.488 -17.262 1.00 72.25 122 ARG A N 1
ATOM 956 C CA . ARG A 1 122 ? 16.507 -1.715 -17.479 1.00 72.25 122 ARG A CA 1
ATOM 957 C C . ARG A 1 122 ? 16.316 -1.528 -18.987 1.00 72.25 122 ARG A C 1
ATOM 959 O O . ARG A 1 122 ? 17.312 -1.252 -19.663 1.00 72.25 122 ARG A O 1
ATOM 966 N N . PRO A 1 123 ? 15.082 -1.637 -19.507 1.00 71.75 123 PRO A N 1
ATOM 967 C CA . PRO A 1 123 ? 14.834 -1.354 -20.910 1.00 71.75 123 PRO A CA 1
ATOM 968 C C . PRO A 1 123 ? 15.326 0.059 -21.221 1.00 71.75 123 PRO A C 1
ATOM 970 O O . PRO A 1 123 ? 15.088 1.005 -20.456 1.00 71.75 123 PRO A O 1
ATOM 973 N N . VAL A 1 124 ? 16.071 0.188 -22.318 1.00 76.25 124 VAL A N 1
ATOM 974 C CA . VAL A 1 124 ? 16.544 1.487 -22.786 1.00 76.25 124 VAL A CA 1
ATOM 975 C C . VAL A 1 124 ? 15.306 2.308 -23.109 1.00 76.25 124 VAL A C 1
ATOM 977 O O . VAL A 1 124 ? 14.500 1.924 -23.953 1.00 76.25 124 VAL A O 1
ATOM 980 N N . LYS A 1 125 ? 15.127 3.430 -22.409 1.00 69.25 125 LYS A N 1
ATOM 981 C CA . LYS A 1 125 ? 14.066 4.372 -22.757 1.00 69.25 125 LYS A CA 1
ATOM 982 C C . LYS A 1 125 ? 14.360 4.885 -24.162 1.00 69.25 125 LYS A C 1
ATOM 984 O O . LYS A 1 125 ? 15.365 5.573 -24.344 1.00 69.25 125 LYS A O 1
ATOM 989 N N . VAL A 1 126 ? 13.500 4.555 -25.123 1.00 73.50 126 VAL A N 1
ATOM 990 C CA . VAL A 1 126 ? 13.546 5.155 -26.457 1.00 73.50 126 VAL A CA 1
ATOM 991 C C . VAL A 1 126 ? 13.277 6.641 -26.261 1.00 73.50 126 VAL A C 1
ATOM 993 O O . VAL A 1 126 ? 12.174 7.046 -25.900 1.00 73.50 126 VAL A O 1
ATOM 996 N N . ARG A 1 127 ? 14.326 7.455 -26.379 1.00 71.19 127 ARG A N 1
ATOM 997 C CA . ARG A 1 127 ? 14.176 8.907 -26.364 1.00 71.19 127 ARG A CA 1
ATOM 998 C C . ARG A 1 127 ? 13.562 9.279 -27.708 1.00 71.19 127 ARG A C 1
ATOM 1000 O O . ARG A 1 127 ? 14.136 8.945 -28.740 1.00 71.19 127 ARG A O 1
ATOM 1007 N N . GLY A 1 128 ? 12.389 9.905 -27.684 1.00 70.38 128 GLY A N 1
ATOM 1008 C CA . GLY A 1 128 ? 11.812 10.491 -28.889 1.00 70.38 128 GLY A CA 1
ATOM 1009 C C . GLY A 1 128 ? 12.747 11.556 -29.460 1.00 70.38 128 GLY A C 1
ATOM 1010 O O . GLY A 1 128 ? 13.554 12.142 -28.731 1.00 70.38 128 GLY A O 1
ATOM 1011 N N . GLN A 1 129 ? 12.649 11.792 -30.765 1.00 72.56 129 GLN A N 1
ATOM 1012 C CA . GLN A 1 129 ? 13.347 12.899 -31.399 1.00 72.56 129 GLN A CA 1
ATOM 1013 C C . GLN A 1 129 ? 12.728 14.202 -30.880 1.00 72.56 129 GLN A C 1
ATOM 1015 O O . GLN A 1 129 ? 11.509 14.365 -30.918 1.00 72.56 129 GLN A O 1
ATOM 1020 N N . LEU A 1 130 ? 13.551 15.101 -30.338 1.00 61.53 130 LEU A N 1
ATOM 1021 C CA . LEU A 1 130 ? 13.086 16.435 -29.975 1.00 61.53 130 LEU A CA 1
ATOM 1022 C C . LEU A 1 130 ? 12.769 17.172 -31.277 1.00 61.53 130 LEU A C 1
ATOM 1024 O O . LEU A 1 130 ? 13.668 17.452 -32.066 1.00 61.53 130 LEU A O 1
ATOM 1028 N N . THR A 1 131 ? 11.490 17.426 -31.528 1.00 63.22 131 THR A N 1
ATOM 1029 C CA . THR A 1 131 ? 11.040 18.223 -32.669 1.00 63.22 131 THR A CA 1
ATOM 1030 C C . THR A 1 131 ? 10.821 19.656 -32.200 1.00 63.22 131 THR A C 1
ATOM 1032 O O . THR A 1 131 ? 9.879 19.910 -31.449 1.00 63.22 131 THR A O 1
ATOM 1035 N N . ALA A 1 132 ? 11.676 20.581 -32.636 1.00 60.59 132 ALA A N 1
ATOM 1036 C CA . ALA A 1 132 ? 11.386 22.010 -32.556 1.00 60.59 132 ALA A CA 1
ATOM 1037 C C . ALA A 1 132 ? 10.303 22.338 -33.597 1.00 60.59 132 ALA A C 1
ATOM 1039 O O . ALA A 1 132 ? 10.418 21.917 -34.751 1.00 60.59 132 ALA A O 1
ATOM 1040 N N . LYS A 1 133 ? 9.239 23.059 -33.225 1.00 66.44 133 LYS A N 1
ATOM 1041 C CA . LYS A 1 133 ? 8.175 23.448 -34.166 1.00 66.44 133 LYS A CA 1
ATOM 1042 C C . LYS A 1 133 ? 8.594 24.604 -35.078 1.00 66.44 133 LYS A C 1
ATOM 1044 O O . LYS A 1 133 ? 7.893 24.871 -36.049 1.00 66.44 133 LYS A O 1
ATOM 1049 N N . GLY A 1 134 ? 9.721 25.278 -34.819 1.00 70.69 134 GLY A N 1
ATOM 1050 C CA . GLY A 1 134 ? 10.238 26.326 -35.703 1.00 70.69 134 GLY A CA 1
ATOM 1051 C C . GLY A 1 134 ? 11.571 26.945 -35.273 1.00 70.69 134 GLY A C 1
ATOM 1052 O O . GLY A 1 134 ? 12.029 26.762 -34.152 1.00 70.69 134 GLY A O 1
ATOM 1053 N N . ILE A 1 135 ? 12.173 27.723 -36.183 1.00 58.66 135 ILE A N 1
ATOM 1054 C CA . ILE A 1 135 ? 13.517 28.339 -36.073 1.00 58.66 135 ILE A CA 1
ATOM 1055 C C . ILE A 1 135 ? 13.632 29.363 -34.921 1.00 58.66 135 ILE A C 1
ATOM 1057 O O . ILE A 1 135 ? 14.734 29.706 -34.506 1.00 58.66 135 ILE A O 1
ATOM 1061 N N . MET A 1 136 ? 12.505 29.831 -34.384 1.00 58.12 136 MET A N 1
ATOM 1062 C CA . MET A 1 136 ? 12.434 30.820 -33.300 1.00 58.12 136 MET A CA 1
ATOM 1063 C C . MET A 1 136 ? 11.458 30.385 -32.194 1.00 58.12 136 MET A C 1
ATOM 1065 O O . MET A 1 136 ? 10.924 31.230 -31.481 1.00 58.12 136 MET A O 1
ATOM 1069 N N . GLU A 1 137 ? 11.157 29.087 -32.079 1.00 57.31 137 GLU A N 1
ATOM 1070 C CA . GLU A 1 137 ? 10.303 28.610 -30.989 1.00 57.31 137 GLU A CA 1
ATOM 1071 C C . GLU A 1 137 ? 11.109 28.572 -29.684 1.00 57.31 137 GLU A C 1
ATOM 1073 O O . GLU A 1 137 ? 12.030 27.773 -29.517 1.00 57.31 137 GLU A O 1
ATOM 1078 N N . GLU A 1 138 ? 10.761 29.446 -28.744 1.00 57.19 138 GLU A N 1
ATOM 1079 C CA . GLU A 1 138 ? 11.284 29.390 -27.383 1.00 57.19 138 GLU A CA 1
ATOM 1080 C C . GLU A 1 138 ? 10.518 28.320 -26.596 1.00 57.19 138 GLU A C 1
ATOM 1082 O O . GLU A 1 138 ? 9.355 28.495 -26.234 1.00 57.19 138 GLU A O 1
ATOM 1087 N N . VAL A 1 139 ? 11.163 27.180 -26.337 1.00 53.62 139 VAL A N 1
ATOM 1088 C CA . VAL A 1 139 ? 10.598 26.116 -25.499 1.00 53.62 139 VAL A CA 1
ATOM 1089 C C . VAL A 1 139 ? 11.150 26.249 -24.080 1.00 53.62 139 VAL A C 1
ATOM 1091 O O . VAL A 1 139 ? 12.348 26.097 -23.834 1.00 53.62 139 VAL A O 1
ATOM 1094 N N . HIS A 1 140 ? 10.270 26.514 -23.115 1.00 52.38 140 HIS A N 1
ATOM 1095 C CA . HIS A 1 140 ? 10.627 26.539 -21.697 1.00 52.38 140 HIS A CA 1
ATOM 1096 C C . HIS A 1 140 ? 10.769 25.096 -21.167 1.00 52.38 140 HIS A C 1
ATOM 1098 O O . HIS A 1 140 ? 9.792 24.450 -20.802 1.00 52.38 140 HIS A O 1
ATOM 1104 N N . CYS A 1 141 ? 11.996 24.563 -21.153 1.00 48.59 141 CYS A N 1
ATOM 1105 C CA . CYS A 1 141 ? 12.296 23.153 -20.821 1.00 48.59 141 CYS A CA 1
ATOM 1106 C C . CYS A 1 141 ? 12.472 22.839 -19.322 1.00 48.59 141 CYS A C 1
ATOM 1108 O O . CYS A 1 141 ? 12.927 21.757 -18.953 1.00 48.59 141 CYS A O 1
ATOM 1110 N N . ASP A 1 142 ? 12.122 23.766 -18.446 1.00 52.00 142 ASP A N 1
ATOM 1111 C CA . ASP A 1 142 ? 12.082 23.572 -17.002 1.00 52.00 142 ASP A CA 1
ATOM 1112 C C . ASP A 1 142 ? 10.675 23.993 -16.610 1.00 52.00 142 ASP A C 1
ATOM 1114 O O . ASP A 1 142 ? 10.311 25.132 -16.875 1.00 52.00 142 ASP A O 1
ATOM 1118 N N . GLY A 1 143 ? 9.857 23.100 -16.056 1.00 45.91 143 GLY A N 1
ATOM 1119 C CA . GLY A 1 143 ? 8.460 23.374 -15.687 1.00 45.91 143 GLY A CA 1
ATOM 1120 C C . GLY A 1 143 ? 8.268 24.465 -14.618 1.00 45.91 143 GLY A C 1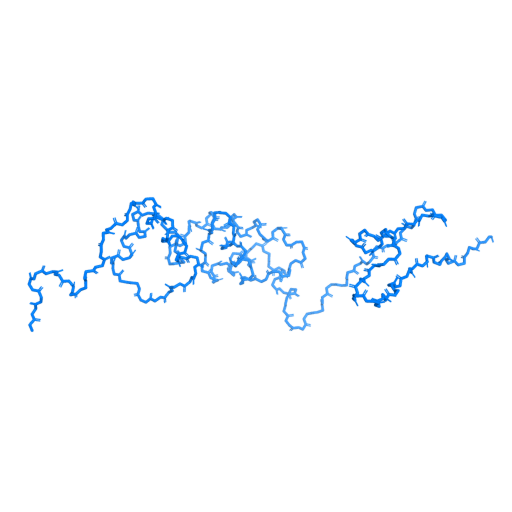
ATOM 1121 O O . GLY A 1 143 ? 7.235 24.489 -13.961 1.00 45.91 143 GLY A O 1
ATOM 1122 N N . HIS A 1 144 ? 9.256 25.336 -14.420 1.00 45.03 144 HIS A N 1
ATOM 1123 C CA . HIS A 1 144 ? 9.172 26.598 -13.712 1.00 45.03 144 HIS A CA 1
ATOM 1124 C C . HIS A 1 144 ? 9.103 27.749 -14.715 1.00 45.03 144 HIS A C 1
ATOM 1126 O O . HIS A 1 144 ? 10.021 27.980 -15.500 1.00 45.03 144 HIS A O 1
ATOM 1132 N N . GLU A 1 145 ? 8.017 28.505 -14.647 1.00 41.56 145 GLU A N 1
ATOM 1133 C CA . GLU A 1 145 ? 7.827 29.751 -15.378 1.00 41.56 145 GLU A CA 1
ATOM 1134 C C . GLU A 1 145 ? 8.951 30.748 -15.016 1.00 41.56 145 GLU A C 1
ATOM 1136 O O . GLU A 1 145 ? 9.042 31.243 -13.892 1.00 41.56 145 GLU A O 1
ATOM 1141 N N . LYS A 1 146 ? 9.871 31.001 -15.957 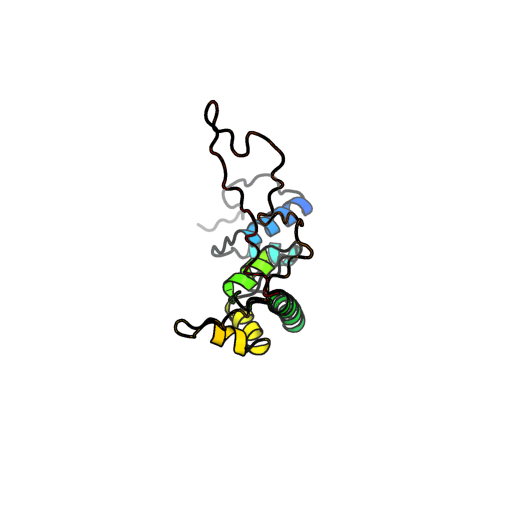1.00 55.84 146 LYS A N 1
ATOM 1142 C CA . LYS A 1 146 ? 11.029 31.898 -15.789 1.00 55.84 146 LYS A CA 1
ATOM 1143 C C . LYS A 1 146 ? 10.767 33.233 -16.475 1.00 55.84 146 LYS A C 1
ATOM 1145 O O . LYS A 1 146 ? 11.327 33.519 -17.528 1.00 55.84 146 LYS A O 1
ATOM 1150 N N . LEU A 1 147 ? 9.944 34.075 -15.859 1.00 44.75 147 LEU A N 1
ATOM 1151 C CA . LEU A 1 147 ? 9.742 35.452 -16.307 1.00 44.75 147 LEU A CA 1
ATOM 1152 C C . LEU A 1 147 ? 10.485 36.428 -15.377 1.00 44.75 147 LEU A C 1
ATOM 1154 O O . LEU A 1 147 ? 9.967 36.872 -14.359 1.00 44.75 147 LEU A O 1
ATOM 1158 N N . GLY A 1 148 ? 11.716 36.794 -15.754 1.00 51.31 148 GLY A N 1
ATOM 1159 C CA . GLY A 1 148 ? 12.265 38.122 -15.441 1.00 51.31 148 GLY A CA 1
ATOM 1160 C C . GLY A 1 148 ? 13.266 38.281 -14.277 1.00 51.31 148 GLY A C 1
ATOM 1161 O O . GLY A 1 148 ? 13.021 37.927 -13.126 1.00 51.31 148 GLY A O 1
ATOM 1162 N N . ARG A 1 149 ? 14.392 38.929 -14.627 1.00 49.31 149 ARG A N 1
ATOM 1163 C CA . ARG A 1 149 ? 15.467 39.642 -13.885 1.00 49.31 149 ARG A CA 1
ATOM 1164 C C . ARG A 1 149 ? 16.058 39.081 -12.568 1.00 49.31 149 ARG A C 1
ATOM 1166 O O . ARG A 1 149 ? 17.122 39.560 -12.194 1.00 49.31 149 ARG A O 1
ATOM 1173 N N . LYS A 1 150 ? 15.456 38.131 -11.838 1.00 50.06 150 LYS A N 1
ATOM 1174 C CA . LYS A 1 150 ? 15.952 37.654 -10.518 1.00 50.06 150 LYS A CA 1
ATOM 1175 C C . LYS A 1 150 ? 15.515 36.214 -10.176 1.00 50.06 150 LYS A C 1
ATOM 1177 O O . LYS A 1 150 ? 14.881 35.996 -9.145 1.00 50.06 150 LYS A O 1
ATOM 1182 N N . ALA A 1 151 ? 15.840 35.238 -11.021 1.00 52.06 151 ALA A N 1
ATOM 1183 C CA . ALA A 1 151 ? 15.288 33.877 -10.937 1.00 52.06 151 ALA A CA 1
ATOM 1184 C C . ALA A 1 151 ? 15.727 33.033 -9.710 1.00 52.06 151 ALA A C 1
ATOM 1186 O O . ALA A 1 151 ? 15.150 31.979 -9.468 1.00 52.06 151 ALA A O 1
ATOM 1187 N N . LEU A 1 152 ? 16.657 33.511 -8.874 1.00 53.88 152 LEU A N 1
ATOM 1188 C CA . LEU A 1 152 ? 16.773 33.105 -7.465 1.00 53.88 152 LEU A CA 1
ATOM 1189 C C . LEU A 1 152 ? 17.295 34.299 -6.648 1.00 53.88 152 LEU A C 1
ATOM 1191 O O . LEU A 1 152 ? 18.438 34.718 -6.823 1.00 53.88 152 LEU A O 1
ATOM 1195 N N . ARG A 1 153 ? 16.465 34.892 -5.777 1.00 49.59 153 ARG A N 1
ATOM 1196 C CA . ARG A 1 153 ? 16.903 35.962 -4.861 1.00 49.59 153 ARG A CA 1
ATOM 1197 C C . ARG A 1 153 ? 17.402 35.347 -3.555 1.00 49.59 153 ARG A C 1
ATOM 1199 O O . ARG A 1 153 ? 16.587 34.969 -2.721 1.00 49.59 153 ARG A O 1
ATOM 1206 N N . MET A 1 154 ? 18.715 35.322 -3.339 1.00 59.03 154 MET A N 1
ATOM 1207 C CA . MET A 1 154 ? 19.306 35.057 -2.019 1.00 59.03 154 MET A CA 1
ATOM 1208 C C . MET A 1 154 ? 19.722 36.386 -1.373 1.00 59.03 154 MET A C 1
ATOM 1210 O O . MET A 1 154 ? 20.900 36.677 -1.182 1.00 59.03 154 MET A O 1
ATOM 1214 N N . GLY A 1 155 ? 18.743 37.253 -1.102 1.00 69.56 155 GLY A N 1
ATOM 1215 C CA . GLY A 1 155 ? 19.006 38.596 -0.575 1.00 69.56 155 GLY A CA 1
ATOM 1216 C C . GLY A 1 155 ? 19.615 39.539 -1.624 1.00 69.56 155 GLY A C 1
ATOM 1217 O O . GLY A 1 155 ? 18.977 39.815 -2.641 1.00 69.56 155 GLY A O 1
ATOM 1218 N N . LEU A 1 156 ? 20.820 40.067 -1.362 1.00 63.09 156 LEU A N 1
ATOM 1219 C CA . LEU A 1 156 ? 21.522 41.032 -2.231 1.00 63.09 156 LEU A CA 1
ATOM 1220 C C . LEU A 1 156 ? 22.214 40.390 -3.447 1.00 63.09 156 LEU A C 1
ATOM 1222 O O . LEU A 1 156 ? 22.578 41.107 -4.376 1.00 63.09 156 LEU A O 1
ATOM 1226 N N . ALA A 1 157 ? 22.373 39.065 -3.463 1.00 53.41 157 ALA A N 1
ATOM 1227 C CA . ALA A 1 157 ? 22.984 38.330 -4.566 1.00 53.41 157 ALA A CA 1
ATOM 1228 C C . ALA A 1 157 ? 21.926 37.531 -5.345 1.00 53.41 157 ALA A C 1
ATOM 1230 O O . ALA A 1 157 ? 21.060 36.869 -4.763 1.00 53.41 157 ALA A O 1
ATOM 1231 N N . GLY A 1 158 ? 22.006 37.603 -6.674 1.00 59.25 158 GLY A N 1
ATOM 1232 C CA . GLY A 1 158 ? 21.259 36.752 -7.597 1.00 59.25 158 GLY A CA 1
ATOM 1233 C C . GLY A 1 158 ? 22.233 35.916 -8.417 1.00 59.25 158 GLY A C 1
ATOM 1234 O O . GLY A 1 158 ? 23.292 36.411 -8.792 1.00 59.25 158 GLY A O 1
ATOM 1235 N N . ILE A 1 159 ? 21.886 34.654 -8.662 1.00 57.31 159 ILE A N 1
ATOM 1236 C CA . ILE A 1 159 ? 22.643 33.773 -9.557 1.00 57.31 159 ILE A CA 1
ATOM 1237 C C . ILE A 1 159 ? 21.901 33.732 -10.889 1.00 57.31 159 ILE A C 1
ATOM 1239 O O . ILE A 1 159 ? 20.696 33.463 -10.915 1.00 57.31 159 ILE A O 1
ATOM 1243 N N . ASP A 1 160 ? 22.618 33.988 -11.981 1.00 51.34 160 ASP A N 1
ATOM 1244 C CA . ASP A 1 160 ? 22.089 33.788 -13.324 1.00 51.34 160 ASP A CA 1
ATOM 1245 C C . ASP A 1 160 ? 21.891 32.291 -13.551 1.00 51.34 160 ASP A C 1
ATOM 1247 O O . ASP A 1 160 ? 22.833 31.498 -13.577 1.00 51.34 160 ASP A O 1
ATOM 1251 N N . ILE A 1 161 ? 20.631 31.883 -13.661 1.00 54.00 161 ILE A N 1
ATOM 1252 C CA . ILE A 1 161 ? 20.293 30.505 -13.992 1.00 54.00 161 ILE A CA 1
ATOM 1253 C C . ILE A 1 161 ? 20.415 30.378 -15.506 1.00 54.00 161 ILE A C 1
ATOM 1255 O O . ILE A 1 161 ? 19.751 31.114 -16.232 1.00 54.00 161 ILE A O 1
ATOM 1259 N N . TYR A 1 162 ? 21.263 29.445 -15.947 1.00 51.47 162 TYR A N 1
ATOM 1260 C CA . TYR A 1 162 ? 2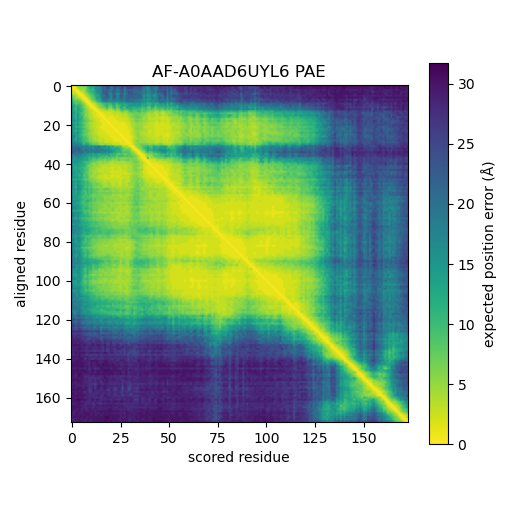1.544 29.121 -17.346 1.00 51.47 162 TYR A CA 1
ATOM 1261 C C . TYR A 1 162 ? 20.317 29.284 -18.255 1.00 51.47 162 TYR A C 1
ATOM 1263 O O . TYR A 1 162 ? 19.315 28.579 -18.103 1.00 51.47 162 TYR A O 1
ATOM 1271 N N . SER A 1 163 ? 20.419 30.202 -19.218 1.00 46.59 163 SER A N 1
ATOM 1272 C CA . SER A 1 163 ? 19.571 30.207 -20.402 1.00 46.59 163 SER A CA 1
ATOM 1273 C C . SER A 1 163 ? 20.136 29.197 -21.400 1.00 46.59 163 SER A C 1
ATOM 1275 O O . SER A 1 163 ? 21.339 29.147 -21.656 1.00 46.59 163 SER A O 1
ATOM 1277 N N . PHE A 1 164 ? 19.266 28.355 -21.946 1.00 49.00 164 PHE A N 1
ATOM 1278 C CA . PHE A 1 164 ? 19.613 27.477 -23.056 1.00 49.00 164 PHE A CA 1
ATOM 1279 C C . PHE A 1 164 ? 19.168 28.160 -24.345 1.00 49.00 164 PHE A C 1
ATOM 1281 O O . PHE A 1 164 ? 18.060 28.687 -24.416 1.00 49.00 164 PHE A O 1
ATOM 1288 N N . ARG A 1 165 ? 20.034 28.157 -25.357 1.00 44.72 165 ARG A N 1
ATOM 1289 C CA . ARG A 1 165 ? 19.686 28.543 -26.723 1.00 44.72 165 ARG A CA 1
ATOM 1290 C C . ARG A 1 165 ? 19.690 27.270 -27.546 1.00 44.72 165 ARG A C 1
ATOM 1292 O O . ARG A 1 165 ? 20.695 26.558 -27.525 1.00 44.72 165 ARG A O 1
ATOM 1299 N N . ASP A 1 166 ? 18.589 26.979 -28.228 1.00 44.78 166 ASP A N 1
ATOM 1300 C CA . ASP A 1 166 ? 18.573 25.865 -29.167 1.00 44.78 166 ASP A CA 1
ATOM 1301 C C . ASP A 1 166 ? 19.602 26.159 -30.267 1.00 44.78 166 ASP A C 1
ATOM 1303 O O . ASP A 1 166 ? 19.648 27.267 -30.814 1.00 44.78 166 ASP A O 1
ATOM 1307 N N . HIS A 1 167 ? 20.513 25.219 -30.506 1.00 45.81 167 HIS A N 1
ATOM 1308 C CA . HIS A 1 167 ? 21.549 25.377 -31.518 1.00 45.81 167 HIS A CA 1
ATOM 1309 C C . HIS A 1 167 ? 21.064 24.617 -32.747 1.00 45.81 167 HIS A C 1
ATOM 1311 O O . HIS A 1 167 ? 21.080 23.383 -32.718 1.00 45.81 167 HIS A O 1
ATOM 1317 N N . PRO A 1 168 ? 20.602 25.300 -33.811 1.00 48.34 168 PRO A N 1
ATOM 1318 C CA . PRO A 1 168 ? 20.186 24.593 -35.006 1.00 48.34 168 PRO A CA 1
ATOM 1319 C C . PRO A 1 168 ? 21.401 23.831 -35.540 1.00 48.34 168 PRO A C 1
ATOM 1321 O O . PRO A 1 168 ? 22.438 24.418 -35.857 1.00 48.34 168 PRO A O 1
ATOM 1324 N N . GLY A 1 169 ? 21.298 22.501 -35.586 1.00 50.06 169 GLY A N 1
ATOM 1325 C CA . 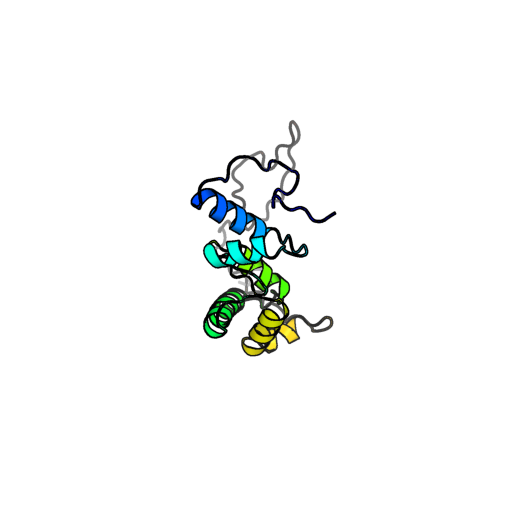GLY A 1 169 ? 22.280 21.672 -36.278 1.00 50.06 169 GLY A CA 1
ATOM 1326 C C . GLY A 1 169 ? 22.421 22.124 -37.735 1.00 50.06 169 GLY A C 1
ATOM 1327 O O . GLY A 1 169 ? 21.508 22.740 -38.285 1.00 50.06 169 GLY A O 1
ATOM 1328 N N . LYS A 1 170 ? 23.578 21.843 -38.353 1.00 46.12 170 LYS A N 1
ATOM 1329 C CA . LYS A 1 170 ? 23.898 22.265 -39.728 1.00 46.12 170 LYS A CA 1
ATOM 1330 C C . LYS A 1 170 ? 22.724 21.999 -40.676 1.00 46.12 170 LYS A C 1
ATOM 1332 O O . LYS A 1 170 ? 22.363 20.850 -40.915 1.00 46.12 170 LYS A O 1
ATOM 1337 N N . VAL A 1 171 ? 22.178 23.077 -41.230 1.00 45.25 171 VAL A N 1
ATOM 1338 C CA . VAL A 1 171 ? 21.248 23.025 -42.355 1.00 45.25 171 VAL A CA 1
ATOM 1339 C C . VAL A 1 171 ? 22.077 22.659 -43.580 1.00 45.25 171 VAL A C 1
ATOM 1341 O O . VAL A 1 171 ? 22.932 23.435 -44.002 1.00 45.25 171 VAL A O 1
ATOM 1344 N N . TYR A 1 172 ? 21.880 21.455 -44.107 1.00 43.44 172 TYR A N 1
ATOM 1345 C CA . TYR A 1 172 ? 22.386 21.104 -45.428 1.00 43.44 172 TYR A CA 1
ATOM 1346 C C . TYR A 1 172 ? 21.413 21.701 -46.448 1.00 43.44 172 TYR A C 1
ATOM 1348 O O . TYR A 1 172 ? 20.258 21.280 -46.507 1.00 43.44 172 TYR A O 1
ATOM 1356 N N . THR A 1 173 ? 21.865 22.736 -47.155 1.00 42.56 173 THR A N 1
ATOM 1357 C CA . THR A 1 173 ? 21.210 23.293 -48.350 1.00 42.56 173 THR A CA 1
ATOM 1358 C C . THR A 1 173 ? 21.471 22.422 -49.561 1.00 42.56 173 THR A C 1
ATOM 1360 O O . THR A 1 173 ? 22.643 21.991 -49.690 1.00 42.56 173 THR A O 1
#